Protein AF-A0A8E3YJ09-F1 (afdb_monomer_lite)

Foldseek 3Di:
DCVVPLPPVVSVVVVLVCLLVVQELVSLVVLQVCLVVVSDDPVSSLVSLLSNLVRHQADPSSLVSLVVQLVDVSQVVDPSSNVSSLVSSVSSLVNHVVVDVPRDVVSCVVVD

Structure (mmCIF, N/CA/C/O backbone):
data_AF-A0A8E3YJ09-F1
#
_entry.id   AF-A0A8E3YJ09-F1
#
loop_
_atom_site.group_PDB
_atom_site.id
_atom_site.type_symbol
_atom_site.label_atom_id
_atom_site.label_alt_id
_atom_site.label_comp_id
_atom_site.label_asym_id
_atom_site.label_entity_id
_atom_site.label_seq_id
_atom_site.pdbx_PDB_ins_code
_atom_site.Cartn_x
_atom_site.Cartn_y
_atom_site.Cartn_z
_atom_site.occupancy
_atom_site.B_iso_or_equiv
_atom_site.auth_seq_id
_atom_site.auth_comp_id
_atom_site.auth_asym_id
_atom_site.auth_atom_id
_atom_site.pdbx_PDB_model_num
ATOM 1 N N . LEU A 1 1 ? 5.215 -6.648 16.136 1.00 92.81 1 LEU A N 1
ATOM 2 C CA . LEU A 1 1 ? 4.975 -5.245 16.551 1.00 92.81 1 LEU A CA 1
ATOM 3 C C . LEU A 1 1 ? 3.530 -4.831 16.318 1.00 92.81 1 LEU A C 1
ATOM 5 O O . LEU A 1 1 ? 2.822 -4.709 17.302 1.00 92.81 1 LEU A O 1
ATOM 9 N N . TRP A 1 2 ? 3.064 -4.700 15.070 1.00 96.12 2 TRP A N 1
ATOM 10 C CA . TRP A 1 2 ? 1.689 -4.263 14.769 1.00 96.12 2 TRP A CA 1
ATOM 11 C C . TRP A 1 2 ? 0.606 -4.951 15.617 1.00 96.12 2 TRP A C 1
ATOM 13 O O . TRP A 1 2 ? -0.084 -4.279 16.371 1.00 96.12 2 TRP A O 1
ATOM 23 N N . THR A 1 3 ? 0.537 -6.285 15.610 1.00 96.31 3 THR A N 1
ATOM 24 C CA . THR A 1 3 ? -0.461 -7.060 16.374 1.00 96.31 3 THR A CA 1
ATOM 25 C C . THR A 1 3 ? -0.480 -6.756 17.876 1.00 96.31 3 THR A C 1
ATOM 27 O O . THR A 1 3 ? -1.527 -6.854 18.496 1.00 96.31 3 THR A O 1
ATOM 30 N N . GLN A 1 4 ? 0.658 -6.382 18.469 1.00 97.00 4 GLN A N 1
ATOM 31 C CA . GLN A 1 4 ? 0.757 -6.091 19.906 1.00 97.00 4 GLN A CA 1
ATOM 32 C C . GLN A 1 4 ? 0.334 -4.656 20.257 1.00 97.00 4 GLN A C 1
ATOM 34 O O . GLN A 1 4 ? 0.011 -4.377 21.409 1.00 97.00 4 GLN A O 1
ATOM 39 N N . TYR A 1 5 ? 0.390 -3.736 19.289 1.00 96.94 5 TYR A N 1
ATOM 40 C CA . TYR A 1 5 ? 0.327 -2.295 19.546 1.00 96.94 5 TYR A CA 1
ATOM 41 C C . TYR A 1 5 ? -0.706 -1.543 18.698 1.00 96.94 5 TYR A C 1
ATOM 43 O O . TYR A 1 5 ? -0.896 -0.351 18.921 1.00 96.94 5 TYR A O 1
ATOM 51 N N . LYS A 1 6 ? -1.391 -2.205 17.757 1.00 95.25 6 LYS A N 1
ATOM 52 C CA . LYS A 1 6 ? -2.341 -1.570 16.826 1.00 95.25 6 LYS A CA 1
ATOM 53 C C . LYS A 1 6 ? -3.529 -0.884 17.504 1.00 95.25 6 LYS A C 1
ATOM 55 O O . LYS A 1 6 ? -4.071 0.047 16.919 1.00 95.25 6 LYS A O 1
ATOM 60 N N . ASP A 1 7 ? -3.884 -1.311 18.716 1.00 96.81 7 ASP A N 1
ATOM 61 C CA . ASP A 1 7 ? -4.998 -0.759 19.499 1.00 96.81 7 ASP A CA 1
ATOM 62 C C . ASP A 1 7 ? -4.547 0.348 20.472 1.00 96.81 7 ASP A C 1
ATOM 64 O O . ASP A 1 7 ? -5.367 0.986 21.127 1.00 96.81 7 ASP A O 1
ATOM 68 N N . LYS A 1 8 ? -3.234 0.614 20.570 1.00 97.69 8 LYS A N 1
ATOM 69 C CA . LYS A 1 8 ? -2.681 1.719 21.365 1.00 97.69 8 LYS A CA 1
ATOM 70 C C . LYS A 1 8 ? -2.424 2.914 20.453 1.00 97.69 8 LYS A C 1
ATOM 72 O O . LYS A 1 8 ? -1.477 2.886 19.670 1.00 97.69 8 LYS A O 1
ATOM 77 N N . GLN A 1 9 ? -3.237 3.962 20.587 1.00 95.94 9 GLN A N 1
ATOM 78 C CA . GLN A 1 9 ? -3.280 5.110 19.669 1.00 95.94 9 GLN A CA 1
ATOM 79 C C . GLN A 1 9 ? -1.896 5.690 19.331 1.0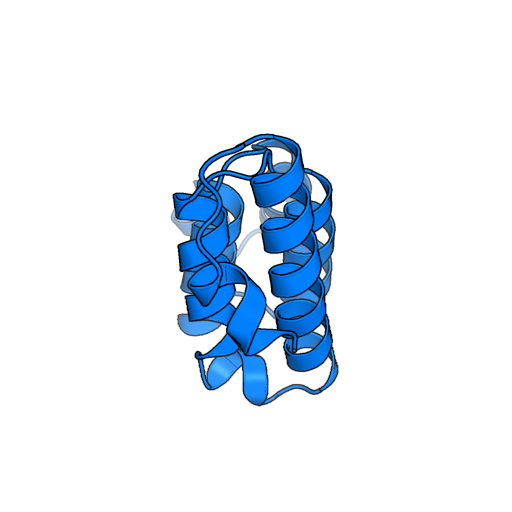0 95.94 9 GLN A C 1
ATOM 81 O O . GLN A 1 9 ? -1.539 5.757 18.155 1.00 95.94 9 GLN A O 1
ATOM 86 N N . ASP A 1 10 ? -1.085 6.024 20.337 1.00 97.00 10 ASP A N 1
ATOM 87 C CA . ASP A 1 10 ? 0.238 6.617 20.100 1.00 97.00 10 ASP A CA 1
ATOM 88 C C . ASP A 1 10 ? 1.184 5.653 19.379 1.00 97.00 10 ASP A C 1
ATOM 90 O O . ASP A 1 10 ? 1.895 6.034 18.451 1.00 97.00 10 ASP A O 1
ATOM 94 N N . HIS A 1 11 ? 1.169 4.374 19.759 1.00 97.62 11 HIS A N 1
ATOM 95 C CA . HIS A 1 11 ? 2.050 3.379 19.149 1.00 97.62 11 HIS A CA 1
ATOM 96 C C . HIS A 1 11 ? 1.640 3.116 17.703 1.00 97.62 11 HIS A C 1
ATOM 98 O O . HIS A 1 11 ? 2.494 3.041 16.825 1.00 97.62 11 HIS A O 1
ATOM 104 N N . ARG A 1 12 ? 0.334 3.012 17.446 1.00 97.50 12 ARG A N 1
ATOM 105 C CA . ARG A 1 12 ? -0.229 2.886 16.105 1.00 97.50 12 ARG A CA 1
ATOM 106 C C . ARG A 1 12 ? 0.207 4.052 15.218 1.00 97.50 12 ARG A C 1
ATOM 108 O O . ARG A 1 12 ? 0.709 3.811 14.122 1.00 97.50 12 ARG A O 1
ATOM 115 N N . HIS A 1 13 ? 0.077 5.286 15.709 1.00 96.19 13 HIS A N 1
ATOM 116 C CA . HIS A 1 13 ? 0.489 6.491 14.991 1.00 96.19 13 HIS A CA 1
ATOM 117 C C . HIS A 1 13 ? 1.981 6.461 14.633 1.00 96.19 13 HIS A C 1
ATOM 119 O O . HIS A 1 13 ? 2.347 6.616 13.468 1.00 96.19 13 HIS A O 1
ATOM 125 N N . TRP A 1 14 ? 2.844 6.179 15.612 1.00 97.06 14 TRP A N 1
ATOM 126 C CA . TRP A 1 14 ? 4.288 6.106 15.386 1.00 97.06 14 TRP A CA 1
ATOM 127 C C . TRP A 1 14 ? 4.694 4.969 14.450 1.00 97.06 14 TRP A C 1
ATOM 129 O O . TRP A 1 14 ? 5.543 5.174 13.584 1.00 97.06 14 TRP A O 1
ATOM 139 N N . ILE A 1 15 ? 4.069 3.793 14.571 1.00 97.19 15 ILE A N 1
ATOM 140 C CA . ILE A 1 15 ? 4.321 2.669 13.664 1.00 97.19 15 ILE A CA 1
ATOM 141 C C . ILE A 1 15 ? 3.989 3.073 12.227 1.00 97.19 15 ILE A C 1
ATOM 143 O O . ILE A 1 15 ? 4.826 2.880 11.350 1.00 97.19 15 ILE A O 1
ATOM 147 N N . LEU A 1 16 ? 2.809 3.653 11.980 1.00 97.31 16 LEU A N 1
ATOM 148 C CA . LEU A 1 16 ? 2.386 4.040 10.631 1.00 97.31 16 LEU A CA 1
ATOM 149 C C . LEU A 1 16 ? 3.278 5.130 10.026 1.00 97.31 16 LEU A C 1
ATOM 151 O O . LEU A 1 16 ? 3.653 5.022 8.860 1.00 97.31 16 LEU A O 1
ATOM 155 N N . ASN A 1 17 ? 3.692 6.121 10.820 1.00 96.00 17 ASN A N 1
ATOM 156 C CA . ASN A 1 17 ? 4.629 7.156 10.371 1.00 96.00 17 ASN A CA 1
ATOM 157 C C . ASN A 1 17 ? 6.027 6.605 10.055 1.00 96.00 17 ASN A C 1
ATOM 159 O O . ASN A 1 17 ? 6.737 7.176 9.230 1.00 96.00 17 ASN A O 1
ATOM 163 N N . ALA A 1 18 ? 6.429 5.498 10.682 1.00 97.00 18 ALA A N 1
ATOM 164 C CA . ALA A 1 18 ? 7.711 4.854 10.417 1.00 97.00 18 ALA A CA 1
ATOM 165 C C . ALA A 1 18 ? 7.702 3.979 9.150 1.00 97.00 18 ALA A C 1
ATOM 167 O O . ALA A 1 18 ? 8.769 3.716 8.594 1.00 97.00 18 ALA A O 1
ATOM 168 N N . ILE A 1 19 ? 6.532 3.538 8.661 1.00 97.62 19 ILE A N 1
ATOM 169 C CA . ILE A 1 19 ? 6.435 2.628 7.504 1.00 97.62 19 ILE A CA 1
ATOM 170 C C . ILE A 1 19 ? 7.148 3.166 6.249 1.00 97.62 19 ILE A C 1
ATOM 172 O O . ILE A 1 19 ? 7.943 2.419 5.673 1.00 97.62 19 ILE A O 1
ATOM 176 N N . PRO A 1 20 ? 6.967 4.430 5.817 1.00 96.44 20 PRO A N 1
ATOM 177 C CA . PRO A 1 20 ? 7.653 4.944 4.628 1.00 96.44 20 PRO A CA 1
ATOM 178 C C . PRO A 1 20 ? 9.183 4.931 4.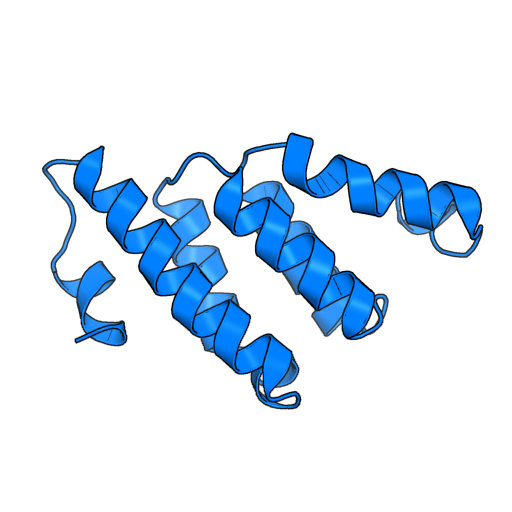747 1.00 96.44 20 PRO A C 1
ATOM 180 O O . PRO A 1 20 ? 9.884 4.710 3.757 1.00 96.44 20 PRO A O 1
ATOM 183 N N . ALA A 1 21 ? 9.710 5.096 5.966 1.00 96.81 21 ALA A N 1
ATOM 184 C CA . ALA A 1 21 ? 11.145 5.093 6.239 1.00 96.81 21 ALA A CA 1
ATOM 185 C C . ALA A 1 21 ? 11.795 3.708 6.065 1.00 96.81 21 ALA A C 1
ATOM 187 O O . ALA A 1 21 ? 13.018 3.621 5.964 1.00 96.81 21 ALA A O 1
ATOM 188 N N . ILE A 1 22 ? 11.000 2.637 5.944 1.00 96.38 22 ILE A N 1
ATOM 189 C CA . ILE A 1 22 ? 11.492 1.298 5.587 1.00 96.38 22 ILE A CA 1
ATOM 190 C C . ILE A 1 22 ? 12.087 1.299 4.168 1.00 96.38 22 ILE A C 1
ATOM 192 O O . ILE A 1 22 ? 13.019 0.545 3.902 1.00 96.38 22 ILE A O 1
ATOM 196 N N . ARG A 1 23 ? 11.571 2.142 3.256 1.00 96.06 23 ARG A N 1
ATOM 197 C CA . ARG A 1 23 ? 12.085 2.366 1.885 1.00 96.06 23 ARG A CA 1
ATOM 198 C C . ARG A 1 23 ? 12.224 1.120 0.995 1.00 96.06 23 ARG A C 1
ATOM 200 O O . ARG A 1 23 ? 12.894 1.168 -0.036 1.00 96.06 23 ARG A O 1
ATOM 207 N N . THR A 1 24 ? 11.551 0.025 1.336 1.00 97.31 24 THR A N 1
ATOM 208 C CA . THR A 1 24 ? 11.507 -1.207 0.536 1.00 97.31 24 THR A CA 1
ATOM 209 C C . THR A 1 24 ? 10.069 -1.599 0.205 1.00 97.31 24 THR A C 1
ATOM 211 O O . THR A 1 24 ? 9.120 -1.134 0.836 1.00 97.31 24 THR A O 1
ATOM 214 N N . HIS A 1 25 ? 9.899 -2.510 -0.755 1.00 97.69 25 HIS A N 1
ATOM 215 C CA . HIS A 1 25 ? 8.597 -3.056 -1.156 1.00 97.69 25 HIS A CA 1
ATOM 216 C C . HIS A 1 25 ? 7.774 -3.642 0.014 1.00 97.69 25 HIS A C 1
ATOM 218 O O . HIS A 1 25 ? 6.545 -3.671 -0.048 1.00 97.69 25 HIS A O 1
ATOM 224 N N . VAL A 1 26 ? 8.425 -4.049 1.113 1.00 98.00 26 VAL A N 1
ATOM 225 C CA . VAL A 1 26 ? 7.761 -4.559 2.326 1.00 98.00 26 VAL A CA 1
ATOM 226 C C . VAL A 1 26 ? 6.836 -3.511 2.956 1.00 98.00 26 VAL A C 1
ATOM 228 O O . VAL A 1 26 ? 5.800 -3.881 3.502 1.00 98.00 26 VAL A O 1
ATOM 231 N N . ALA A 1 27 ? 7.142 -2.214 2.828 1.00 98.25 27 ALA A N 1
ATOM 232 C CA . ALA A 1 27 ? 6.260 -1.136 3.283 1.00 98.25 27 ALA A CA 1
ATOM 233 C C . ALA A 1 27 ? 4.909 -1.156 2.547 1.00 98.25 27 ALA A C 1
ATOM 235 O O . ALA A 1 27 ? 3.850 -1.126 3.174 1.00 98.25 27 ALA A O 1
ATOM 236 N N . LEU A 1 28 ? 4.946 -1.287 1.216 1.00 98.31 28 LEU A N 1
ATOM 237 C CA . LEU A 1 28 ? 3.746 -1.376 0.377 1.00 98.31 28 LEU A CA 1
ATOM 238 C C . LEU A 1 28 ? 2.957 -2.652 0.686 1.00 98.31 28 LEU A C 1
ATOM 240 O O . LEU A 1 28 ? 1.736 -2.603 0.834 1.00 98.31 28 LEU A O 1
ATOM 244 N N . LYS A 1 29 ? 3.659 -3.782 0.846 1.00 98.50 29 LYS A N 1
ATOM 245 C CA . LYS A 1 29 ? 3.050 -5.065 1.218 1.00 98.50 29 LYS A CA 1
ATOM 246 C C . LYS A 1 29 ? 2.322 -4.971 2.556 1.00 98.50 29 LYS A C 1
ATOM 248 O O . LYS A 1 29 ? 1.168 -5.384 2.641 1.00 98.50 29 LYS A O 1
ATOM 253 N N . PHE A 1 30 ? 2.965 -4.384 3.567 1.00 98.50 30 PHE A N 1
ATOM 254 C CA . PHE A 1 30 ? 2.363 -4.162 4.877 1.00 98.50 30 PHE A CA 1
ATOM 255 C C . PHE A 1 30 ? 1.061 -3.364 4.749 1.00 98.50 30 PHE A C 1
ATOM 257 O O . PHE A 1 30 ? 0.015 -3.842 5.177 1.00 98.50 30 PHE A O 1
ATOM 264 N N . ILE A 1 31 ? 1.093 -2.198 4.094 1.00 98.44 31 ILE A N 1
ATOM 265 C CA . ILE A 1 31 ? -0.090 -1.336 3.934 1.00 98.44 31 ILE A CA 1
ATOM 266 C C . ILE A 1 31 ? -1.220 -2.073 3.208 1.00 98.44 31 ILE A C 1
ATOM 268 O O . ILE A 1 31 ? -2.360 -2.048 3.673 1.00 98.44 31 ILE A O 1
ATOM 272 N N . LYS A 1 32 ? -0.906 -2.771 2.108 1.00 98.56 32 LYS A N 1
ATOM 273 C CA . LYS A 1 32 ? -1.875 -3.567 1.343 1.00 98.56 32 LYS A CA 1
ATOM 274 C C . LYS A 1 32 ? -2.567 -4.602 2.225 1.00 98.56 32 LYS A C 1
ATOM 276 O O . LYS A 1 32 ? -3.792 -4.640 2.283 1.00 98.56 32 LYS A O 1
ATOM 281 N N . GLU A 1 33 ? -1.790 -5.431 2.915 1.00 98.50 33 GLU A N 1
ATOM 282 C CA . GLU A 1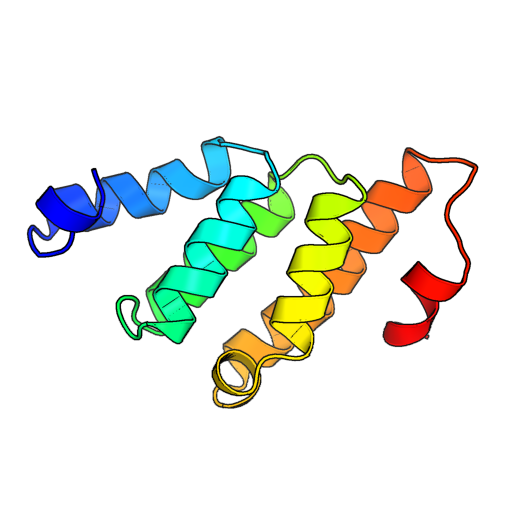 33 ? -2.326 -6.502 3.758 1.00 98.50 33 GLU A CA 1
ATOM 283 C C . GLU A 1 33 ? -3.160 -5.957 4.917 1.00 98.50 33 GLU A C 1
ATOM 285 O O . GLU A 1 33 ? -4.214 -6.508 5.221 1.00 98.50 33 GLU A O 1
ATOM 290 N N . ARG A 1 34 ? -2.713 -4.867 5.553 1.00 98.25 34 ARG A N 1
ATOM 291 C CA . ARG A 1 34 ? -3.440 -4.265 6.675 1.00 98.25 34 ARG A CA 1
ATOM 292 C C . ARG A 1 34 ? -4.742 -3.589 6.236 1.00 98.25 34 ARG A C 1
ATOM 294 O O . ARG A 1 34 ? -5.727 -3.684 6.960 1.00 98.25 34 ARG A O 1
ATOM 301 N N . HIS A 1 35 ? -4.772 -2.951 5.060 1.00 97.94 35 HIS A N 1
ATOM 302 C CA . HIS A 1 35 ? -6.008 -2.392 4.490 1.00 97.94 35 HIS A CA 1
ATOM 303 C C . HIS A 1 35 ? -7.011 -3.488 4.122 1.00 97.94 35 HIS A C 1
ATOM 305 O O . HIS A 1 35 ? -8.185 -3.389 4.459 1.00 97.94 35 HIS A O 1
ATOM 311 N N . ILE A 1 36 ? -6.549 -4.567 3.475 1.00 97.88 36 ILE A N 1
ATOM 312 C CA . ILE A 1 36 ? -7.409 -5.708 3.113 1.00 97.88 36 ILE A CA 1
ATOM 313 C C . ILE A 1 36 ? -7.995 -6.377 4.360 1.00 97.88 36 ILE A C 1
ATOM 315 O O . ILE A 1 36 ? -9.159 -6.763 4.349 1.00 97.88 36 ILE A O 1
ATOM 319 N N . ALA A 1 37 ? -7.207 -6.476 5.432 1.00 97.62 37 ALA A N 1
ATOM 320 C CA . ALA A 1 37 ? -7.653 -6.989 6.724 1.00 97.62 37 ALA A CA 1
ATOM 321 C C . ALA A 1 37 ? -8.520 -5.995 7.525 1.00 97.62 37 ALA A C 1
ATOM 323 O O . ALA A 1 37 ? -8.850 -6.282 8.671 1.00 97.62 37 ALA A O 1
ATOM 324 N N . GLU A 1 38 ? -8.856 -4.832 6.952 1.00 96.69 38 GLU A N 1
ATOM 325 C CA . GLU A 1 38 ? -9.655 -3.773 7.589 1.00 96.69 38 GLU A CA 1
ATOM 326 C C . GLU A 1 38 ? -9.049 -3.271 8.911 1.00 96.69 38 GLU A C 1
ATOM 328 O O . GLU A 1 38 ? -9.731 -2.740 9.783 1.00 96.69 38 GLU A O 1
ATOM 333 N N . GLU A 1 39 ? -7.728 -3.406 9.062 1.00 97.38 39 GLU A N 1
ATOM 334 C CA . GLU A 1 39 ? -7.005 -2.963 10.254 1.00 97.38 39 GLU A CA 1
ATOM 335 C C . GLU A 1 39 ? -6.596 -1.487 10.172 1.00 97.38 39 GLU A C 1
ATOM 337 O O . GLU A 1 39 ? -6.110 -0.947 11.169 1.00 97.38 39 GLU A O 1
ATOM 342 N N . LEU A 1 40 ? -6.757 -0.841 9.008 1.00 97.88 40 LEU A N 1
ATOM 343 C CA . LEU A 1 40 ? -6.436 0.565 8.739 1.00 97.88 40 LEU A CA 1
ATOM 344 C C . LEU A 1 40 ? -7.666 1.330 8.254 1.00 97.88 40 LEU A C 1
ATOM 346 O O . LEU A 1 40 ? -8.434 0.842 7.429 1.00 97.88 40 LEU A O 1
ATOM 350 N N . SER A 1 41 ? -7.811 2.566 8.721 1.00 97.38 41 SER A N 1
ATOM 351 C CA . SER A 1 41 ? -8.792 3.505 8.185 1.00 97.38 41 SER A CA 1
ATOM 352 C C . SER A 1 41 ? -8.328 4.087 6.846 1.00 97.38 41 SER A C 1
ATOM 354 O O . SER A 1 41 ? -7.135 4.161 6.552 1.00 97.38 41 SER A O 1
ATOM 356 N N . VAL A 1 42 ? -9.271 4.571 6.034 1.00 97.94 42 VAL A N 1
ATOM 357 C CA . VAL A 1 42 ? -8.968 5.174 4.724 1.00 97.94 42 VAL A CA 1
ATOM 358 C C . VAL A 1 42 ? -7.925 6.305 4.800 1.00 97.94 42 VAL A C 1
ATOM 360 O O . VAL A 1 42 ? -7.013 6.291 3.972 1.00 97.94 42 VAL A O 1
ATOM 363 N N . PRO A 1 43 ? -7.981 7.254 5.762 1.00 97.94 43 PRO A N 1
ATOM 364 C CA . PRO A 1 43 ? -6.953 8.290 5.883 1.00 97.94 43 PRO A CA 1
ATOM 365 C C . PRO A 1 43 ? -5.563 7.730 6.204 1.00 97.94 43 PRO A C 1
ATOM 367 O O . PRO A 1 43 ? -4.578 8.177 5.620 1.00 97.94 43 PRO A O 1
ATOM 370 N N . GLU A 1 44 ? -5.480 6.723 7.078 1.00 98.25 44 GLU A N 1
ATOM 371 C CA . GLU A 1 44 ? -4.209 6.075 7.426 1.00 98.25 44 GLU A CA 1
ATOM 372 C C . GLU A 1 44 ? -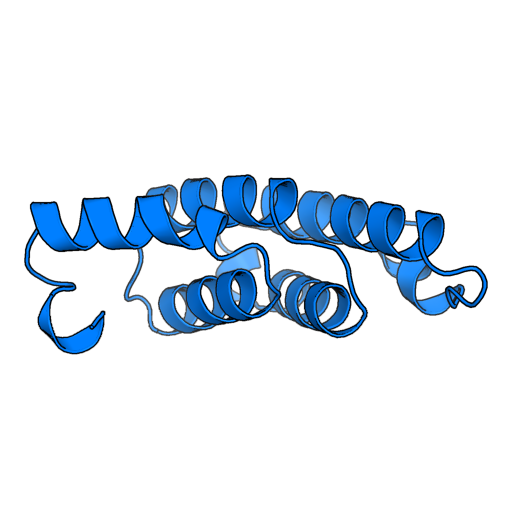3.593 5.375 6.217 1.00 98.25 44 GLU A C 1
ATOM 374 O O . GLU A 1 44 ? -2.393 5.502 5.975 1.00 98.25 44 GLU A O 1
ATOM 379 N N . VAL A 1 45 ? -4.412 4.683 5.420 1.00 98.44 45 VAL A N 1
ATOM 380 C CA . VAL A 1 45 ? -3.949 4.049 4.181 1.00 98.44 45 VAL A CA 1
ATOM 381 C C . VAL A 1 45 ? -3.508 5.090 3.168 1.00 98.44 45 VAL A C 1
ATOM 383 O O . VAL A 1 45 ? -2.429 4.945 2.603 1.00 98.44 45 VAL A O 1
ATOM 386 N N . ALA A 1 46 ? -4.297 6.145 2.953 1.00 98.31 46 ALA A N 1
ATOM 387 C CA . ALA A 1 46 ? -3.956 7.203 2.008 1.00 98.31 46 ALA A CA 1
ATOM 388 C C . ALA A 1 46 ? -2.601 7.839 2.352 1.00 98.31 46 ALA A C 1
ATOM 390 O O . ALA A 1 46 ? -1.722 7.925 1.494 1.00 98.31 46 ALA A O 1
ATOM 391 N N . GLN A 1 47 ? -2.411 8.220 3.618 1.00 97.81 47 GLN A N 1
ATOM 392 C CA . GLN A 1 47 ? -1.174 8.830 4.095 1.00 97.81 47 GLN A CA 1
ATOM 393 C C . GLN A 1 47 ? 0.011 7.858 3.992 1.00 97.81 47 GLN A C 1
ATOM 395 O O . GLN A 1 47 ? 1.035 8.196 3.393 1.00 97.81 47 GLN A O 1
ATOM 400 N N . ALA A 1 48 ? -0.117 6.646 4.539 1.00 98.00 48 ALA A N 1
ATOM 401 C CA . ALA A 1 48 ? 0.972 5.673 4.551 1.00 98.00 48 ALA A CA 1
ATOM 402 C C . ALA A 1 48 ? 1.370 5.240 3.133 1.00 98.00 48 ALA A C 1
ATOM 404 O O . ALA A 1 48 ? 2.562 5.124 2.838 1.00 98.00 48 ALA A O 1
ATOM 405 N N . LEU A 1 49 ? 0.391 5.027 2.246 1.00 98.00 49 LEU A N 1
ATOM 406 C CA . LEU A 1 49 ? 0.627 4.593 0.872 1.00 98.00 49 LEU A CA 1
ATOM 407 C C . LEU A 1 49 ? 1.310 5.690 0.057 1.00 98.00 49 LEU A C 1
ATOM 409 O O . LEU A 1 49 ? 2.335 5.416 -0.564 1.00 98.00 49 LEU A O 1
ATOM 413 N N . LEU A 1 50 ? 0.805 6.928 0.114 1.00 97.75 50 LEU A N 1
ATOM 414 C CA . LEU A 1 50 ? 1.389 8.066 -0.600 1.00 97.75 50 LEU A CA 1
ATOM 415 C C . LEU A 1 50 ? 2.856 8.287 -0.205 1.00 97.75 50 LEU A C 1
ATOM 417 O O . LEU A 1 50 ? 3.729 8.375 -1.070 1.00 97.75 50 LEU A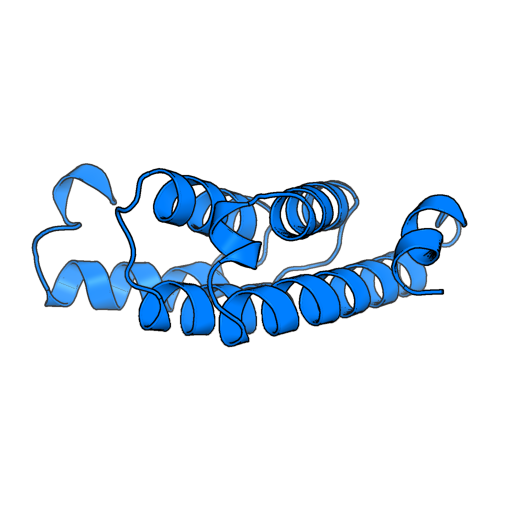 O 1
ATOM 421 N N . MET A 1 51 ? 3.144 8.320 1.100 1.00 97.69 51 MET A N 1
ATOM 422 C CA . MET A 1 51 ? 4.512 8.503 1.592 1.00 97.69 51 MET A CA 1
ATOM 423 C C . MET A 1 51 ? 5.412 7.319 1.212 1.00 97.69 51 MET A C 1
ATOM 425 O O . MET A 1 51 ? 6.558 7.515 0.807 1.00 97.69 51 MET A O 1
ATOM 429 N N . SER A 1 52 ? 4.898 6.087 1.282 1.00 98.12 52 SER A N 1
ATOM 430 C CA . SER A 1 52 ? 5.674 4.896 0.917 1.00 98.12 52 SER A CA 1
ATOM 431 C C . SER A 1 52 ? 6.002 4.861 -0.577 1.00 98.12 52 SER A C 1
ATOM 433 O O . SER A 1 52 ? 7.149 4.617 -0.927 1.00 98.12 52 SER A O 1
ATOM 435 N N . ILE A 1 53 ? 5.057 5.177 -1.467 1.00 96.88 53 ILE A N 1
ATOM 436 C CA . ILE A 1 53 ? 5.309 5.309 -2.917 1.00 96.88 53 ILE A CA 1
ATOM 437 C C . ILE A 1 53 ? 6.429 6.324 -3.191 1.00 96.88 53 ILE A C 1
ATOM 439 O O . ILE A 1 53 ? 7.294 6.111 -4.049 1.00 96.88 53 ILE A O 1
ATOM 443 N N . HIS A 1 54 ? 6.429 7.441 -2.459 1.00 95.25 54 HIS A N 1
ATOM 444 C CA . HIS A 1 54 ? 7.450 8.466 -2.615 1.00 95.25 54 HIS A CA 1
ATOM 445 C C . HIS A 1 54 ? 8.839 7.975 -2.171 1.00 95.25 54 HIS A C 1
ATOM 447 O O . HIS A 1 54 ? 9.814 8.203 -2.887 1.00 95.25 54 HIS A O 1
ATOM 453 N N . MET A 1 55 ? 8.930 7.267 -1.041 1.00 96.50 55 MET A N 1
ATOM 454 C CA . MET A 1 55 ? 10.206 6.921 -0.397 1.00 96.50 55 MET A CA 1
ATOM 455 C C . MET A 1 55 ? 10.803 5.562 -0.789 1.00 96.50 55 MET A C 1
ATOM 457 O O . MET A 1 55 ? 12.017 5.367 -0.652 1.00 96.50 55 MET A O 1
ATOM 461 N N . VAL A 1 56 ? 9.975 4.610 -1.226 1.00 95.94 56 VAL A N 1
ATOM 462 C CA . VAL A 1 56 ? 10.419 3.265 -1.607 1.00 95.94 56 VAL A CA 1
ATOM 463 C C . VAL A 1 56 ? 11.377 3.346 -2.790 1.00 95.94 56 VAL A C 1
ATOM 465 O O . VAL A 1 56 ? 11.086 4.000 -3.794 1.00 95.94 56 VAL A O 1
ATOM 468 N N . LYS A 1 57 ? 12.518 2.654 -2.672 1.00 94.25 57 LYS A N 1
ATOM 469 C CA . LYS A 1 57 ? 13.392 2.410 -3.819 1.00 94.25 57 LYS A CA 1
ATOM 470 C C . LYS A 1 57 ? 12.674 1.461 -4.775 1.00 94.25 57 LYS A C 1
ATOM 472 O O . LYS A 1 57 ? 12.298 0.356 -4.376 1.00 94.25 57 LYS A O 1
ATOM 477 N N . ALA A 1 58 ? 12.458 1.911 -6.006 1.00 91.75 58 ALA A N 1
ATOM 478 C CA . ALA A 1 58 ? 11.714 1.144 -6.987 1.00 91.75 58 ALA A CA 1
ATOM 479 C C . ALA A 1 58 ? 12.499 -0.112 -7.384 1.00 91.75 58 ALA A C 1
ATOM 481 O O . ALA A 1 58 ? 13.695 -0.072 -7.652 1.00 91.75 58 ALA A O 1
ATOM 482 N N . ASN A 1 59 ? 11.815 -1.248 -7.367 1.00 92.81 59 ASN A N 1
ATOM 483 C CA . ASN A 1 59 ? 12.312 -2.517 -7.870 1.00 92.81 59 ASN A CA 1
ATOM 484 C C . ASN A 1 59 ? 11.124 -3.338 -8.375 1.00 92.81 59 ASN A C 1
ATOM 486 O O . ASN A 1 59 ? 9.967 -2.975 -8.133 1.00 92.81 59 ASN A O 1
ATOM 490 N N . ILE A 1 60 ? 11.401 -4.455 -9.045 1.00 92.69 60 ILE A N 1
ATOM 491 C CA . ILE A 1 60 ? 10.345 -5.266 -9.653 1.00 92.69 60 ILE A CA 1
ATOM 492 C C . ILE A 1 60 ? 9.285 -5.727 -8.637 1.00 92.69 60 ILE A C 1
ATOM 494 O O . ILE A 1 60 ? 8.098 -5.742 -8.949 1.00 92.69 60 ILE A O 1
ATOM 498 N N . GLU A 1 61 ? 9.673 -6.025 -7.396 1.00 95.88 61 GLU A N 1
ATOM 499 C CA . GLU A 1 61 ? 8.729 -6.438 -6.351 1.00 95.88 61 GLU A CA 1
ATOM 500 C C . GLU A 1 61 ? 7.832 -5.283 -5.884 1.00 95.88 61 GLU A C 1
ATOM 502 O O . GLU A 1 61 ? 6.634 -5.473 -5.678 1.00 95.88 61 GLU A O 1
ATOM 507 N N . ALA A 1 62 ? 8.363 -4.061 -5.783 1.00 96.44 62 ALA A N 1
ATOM 508 C CA . ALA A 1 62 ? 7.563 -2.874 -5.489 1.00 96.44 62 ALA A CA 1
ATOM 509 C C . ALA A 1 62 ? 6.534 -2.593 -6.596 1.00 96.44 62 ALA A C 1
ATOM 511 O O . ALA A 1 62 ? 5.395 -2.243 -6.288 1.00 96.44 62 ALA A O 1
ATOM 512 N N . VAL A 1 63 ? 6.921 -2.782 -7.863 1.00 95.12 63 VAL A N 1
ATOM 513 C CA . VAL A 1 63 ? 6.040 -2.622 -9.033 1.00 95.12 63 VAL A CA 1
ATOM 514 C C . VAL A 1 63 ? 4.948 -3.698 -9.066 1.00 95.12 63 VAL A C 1
ATOM 516 O O . VAL A 1 63 ? 3.783 -3.388 -9.307 1.00 95.12 63 VAL A O 1
ATOM 519 N N . LYS A 1 64 ? 5.282 -4.961 -8.777 1.00 95.19 64 LYS A N 1
ATOM 520 C CA . LYS A 1 64 ? 4.288 -6.045 -8.686 1.00 95.19 64 LYS A CA 1
ATOM 521 C C . LYS A 1 64 ? 3.271 -5.780 -7.579 1.00 95.19 64 LYS A C 1
ATOM 523 O O . LYS A 1 64 ? 2.069 -5.841 -7.820 1.00 95.19 64 LYS A O 1
ATOM 528 N N . ILE A 1 65 ? 3.736 -5.418 -6.382 1.00 98.00 65 ILE A N 1
ATOM 529 C CA . ILE A 1 65 ? 2.845 -5.122 -5.253 1.00 98.00 65 ILE A CA 1
ATOM 530 C C . ILE A 1 65 ? 1.964 -3.905 -5.552 1.00 98.00 65 ILE A C 1
ATOM 532 O O . ILE A 1 65 ? 0.787 -3.909 -5.196 1.00 98.00 65 ILE A O 1
ATOM 536 N N . SER A 1 66 ? 2.487 -2.863 -6.205 1.00 96.94 66 SER A N 1
ATOM 537 C CA . SER A 1 66 ? 1.661 -1.710 -6.571 1.00 96.94 66 SER A CA 1
ATOM 538 C C . SER A 1 66 ? 0.605 -2.064 -7.622 1.00 96.94 66 SER A C 1
ATOM 540 O O . SER A 1 66 ? -0.522 -1.585 -7.513 1.00 96.94 66 SER A O 1
ATOM 542 N N . LEU A 1 67 ? 0.902 -2.969 -8.561 1.00 95.38 67 LEU A N 1
ATOM 543 C CA . LEU A 1 67 ? -0.098 -3.504 -9.489 1.00 95.38 67 LEU A CA 1
ATOM 544 C C . LEU A 1 67 ? -1.193 -4.301 -8.761 1.00 95.38 67 LEU A C 1
ATOM 546 O O . LEU A 1 67 ? -2.376 -4.124 -9.042 1.00 95.38 67 LEU A O 1
ATOM 550 N N . GLU A 1 68 ? -0.824 -5.122 -7.776 1.00 97.25 68 GLU A N 1
ATOM 551 C CA . GLU A 1 68 ? -1.791 -5.829 -6.924 1.00 97.25 68 GLU A CA 1
ATOM 552 C C . GLU A 1 68 ? -2.683 -4.856 -6.135 1.00 97.25 68 GLU A C 1
ATOM 554 O O . GLU A 1 68 ? -3.876 -5.105 -5.975 1.00 97.25 68 GLU A O 1
ATOM 559 N N . ILE A 1 69 ? -2.133 -3.730 -5.661 1.00 97.75 69 ILE A N 1
ATOM 560 C CA . ILE A 1 69 ? -2.905 -2.663 -5.004 1.00 97.75 69 ILE A CA 1
ATOM 561 C C . ILE A 1 69 ? -3.900 -2.027 -5.988 1.00 97.75 69 ILE A C 1
ATOM 563 O O . ILE A 1 69 ? -5.050 -1.787 -5.620 1.00 97.75 69 ILE A O 1
ATOM 567 N N . VAL A 1 70 ? -3.496 -1.784 -7.240 1.00 96.44 70 VAL A N 1
ATOM 568 C CA . VAL A 1 70 ? -4.394 -1.277 -8.294 1.00 96.44 70 VAL A CA 1
ATOM 569 C C . VAL A 1 70 ? -5.522 -2.269 -8.594 1.00 96.44 70 VAL A C 1
ATOM 571 O O . VAL A 1 70 ? -6.658 -1.844 -8.788 1.00 96.44 70 VAL A O 1
ATOM 574 N N . ALA A 1 71 ? -5.240 -3.572 -8.597 1.00 95.44 71 ALA A N 1
ATOM 575 C CA . ALA A 1 71 ? -6.229 -4.610 -8.886 1.00 95.44 71 ALA A CA 1
ATOM 576 C C . ALA A 1 71 ? -7.161 -4.940 -7.702 1.00 95.44 71 ALA A C 1
ATOM 578 O O . ALA A 1 71 ? -8.207 -5.550 -7.900 1.00 95.44 71 ALA A O 1
ATOM 579 N N . ALA A 1 72 ? -6.804 -4.568 -6.471 1.00 96.38 72 ALA A N 1
ATOM 580 C CA . ALA A 1 72 ? -7.556 -4.951 -5.281 1.00 96.38 72 ALA A CA 1
ATOM 581 C C . ALA A 1 72 ? -8.838 -4.116 -5.084 1.00 96.38 72 ALA A C 1
ATOM 583 O O . ALA A 1 72 ? -8.776 -2.907 -4.846 1.00 96.38 72 ALA A O 1
ATOM 584 N N . ASP A 1 73 ? -10.000 -4.780 -5.046 1.00 96.25 73 ASP A N 1
ATOM 585 C CA . ASP A 1 73 ? -11.326 -4.154 -4.873 1.00 96.25 73 ASP A CA 1
ATOM 586 C C . ASP A 1 73 ? -11.412 -3.214 -3.660 1.00 96.25 73 ASP A C 1
ATOM 588 O O . ASP A 1 73 ? -11.998 -2.131 -3.732 1.00 96.25 73 ASP A O 1
ATOM 592 N N . LYS A 1 74 ? -10.753 -3.577 -2.551 1.00 95.56 74 LYS A N 1
ATOM 593 C CA . LYS A 1 74 ? -10.694 -2.762 -1.323 1.00 95.56 74 LYS A CA 1
ATOM 594 C C . LYS A 1 74 ? -10.060 -1.383 -1.544 1.00 95.56 74 LYS A C 1
ATOM 596 O O . LYS A 1 74 ? -10.408 -0.432 -0.845 1.00 95.56 74 LYS A O 1
ATOM 601 N N . PHE A 1 75 ? -9.143 -1.245 -2.501 1.00 96.50 75 PHE A N 1
ATOM 602 C CA . PHE A 1 75 ? -8.571 0.050 -2.888 1.00 96.50 75 PHE A CA 1
ATOM 603 C C . PHE A 1 75 ? -9.454 0.788 -3.899 1.00 96.50 75 PHE A C 1
ATOM 605 O O . PHE A 1 75 ? -9.462 2.017 -3.923 1.00 96.50 75 PHE A O 1
ATOM 612 N N . GLN A 1 76 ? -10.247 0.060 -4.689 1.00 94.94 76 GLN A N 1
ATOM 613 C CA . GLN A 1 76 ? -11.141 0.643 -5.690 1.00 94.94 76 GLN A CA 1
ATOM 614 C C . GLN A 1 76 ? -12.415 1.251 -5.086 1.00 94.94 76 GLN A C 1
ATOM 616 O O . GLN A 1 76 ? -12.996 2.157 -5.691 1.00 94.94 76 GLN A O 1
ATOM 621 N N . GLN A 1 77 ? -12.812 0.805 -3.889 1.00 96.00 77 GLN A N 1
ATOM 622 C CA . GLN A 1 77 ? -13.996 1.279 -3.165 1.00 96.00 77 GLN A CA 1
ATOM 623 C C . GLN A 1 77 ? -13.970 2.790 -2.882 1.00 96.00 77 GLN A C 1
ATOM 625 O O . GLN A 1 77 ? -14.992 3.466 -2.997 1.00 96.00 77 GLN A O 1
ATOM 630 N N . TYR A 1 78 ? -12.805 3.339 -2.529 1.00 96.56 78 TYR A N 1
ATOM 631 C CA . TYR A 1 78 ? -12.659 4.745 -2.159 1.00 96.56 78 TYR A CA 1
ATOM 632 C C . TYR A 1 78 ? -11.935 5.509 -3.262 1.00 96.56 78 TYR A C 1
ATOM 634 O O . TYR A 1 78 ? -10.803 5.174 -3.608 1.00 96.56 78 TYR A O 1
ATOM 642 N N . ARG A 1 79 ? -12.549 6.586 -3.777 1.00 96.94 79 ARG A N 1
ATOM 643 C CA . ARG A 1 79 ? -11.972 7.398 -4.867 1.00 96.94 79 ARG A CA 1
ATOM 644 C C . ARG A 1 79 ? -10.531 7.816 -4.573 1.00 96.94 79 ARG A C 1
ATOM 646 O O . ARG A 1 79 ? -9.677 7.647 -5.429 1.00 96.94 79 ARG A O 1
ATOM 653 N N . ILE A 1 80 ? -10.259 8.306 -3.364 1.00 97.38 80 ILE A N 1
ATOM 654 C CA . ILE A 1 80 ? -8.916 8.754 -2.978 1.00 97.38 80 ILE A CA 1
ATOM 655 C C . ILE A 1 80 ? -7.878 7.624 -3.041 1.00 97.38 80 ILE A C 1
ATOM 657 O O . ILE A 1 80 ? -6.793 7.826 -3.574 1.00 97.38 80 ILE A O 1
ATOM 661 N N . LEU A 1 81 ? -8.217 6.422 -2.565 1.00 98.00 81 LEU A N 1
ATOM 662 C CA . LEU A 1 81 ? -7.297 5.283 -2.582 1.00 98.00 81 LEU A CA 1
ATOM 663 C C . LEU A 1 81 ? -7.071 4.766 -4.000 1.00 98.00 81 LEU A C 1
ATOM 665 O O . LEU A 1 81 ? -5.940 4.442 -4.349 1.00 98.00 81 LEU A O 1
ATOM 669 N N . ARG A 1 82 ? -8.117 4.756 -4.831 1.00 97.25 82 ARG A N 1
ATOM 670 C CA . ARG A 1 82 ? -8.020 4.393 -6.245 1.00 97.25 82 ARG A CA 1
ATOM 671 C C . ARG A 1 82 ? -7.079 5.315 -7.017 1.00 97.25 82 ARG A C 1
ATOM 673 O O . ARG A 1 82 ? -6.245 4.821 -7.772 1.00 97.25 82 ARG A O 1
ATOM 680 N N . GLU A 1 83 ? -7.194 6.629 -6.825 1.00 97.12 83 GLU A N 1
ATOM 681 C CA . GLU A 1 83 ? -6.292 7.588 -7.475 1.00 97.12 83 GLU A CA 1
ATOM 682 C C . GLU A 1 83 ? -4.850 7.414 -6.981 1.00 97.12 83 GLU A C 1
ATOM 684 O O . GLU A 1 83 ? -3.934 7.307 -7.795 1.00 97.12 83 GLU A O 1
ATOM 689 N N . ILE A 1 84 ? -4.639 7.289 -5.661 1.00 97.81 84 ILE A N 1
ATOM 690 C CA . ILE A 1 84 ? -3.302 7.054 -5.088 1.00 97.81 84 ILE A CA 1
ATOM 691 C C . ILE A 1 84 ? -2.696 5.750 -5.619 1.00 97.81 84 ILE A C 1
ATOM 693 O O . ILE A 1 84 ? -1.515 5.726 -5.951 1.00 97.81 84 ILE A O 1
ATOM 697 N N . ALA A 1 85 ? -3.480 4.676 -5.732 1.00 96.94 85 ALA A N 1
ATOM 698 C CA . ALA A 1 85 ? -3.012 3.397 -6.256 1.00 96.94 85 ALA A CA 1
ATOM 699 C C . ALA A 1 85 ? -2.532 3.519 -7.710 1.00 96.94 85 ALA A C 1
ATOM 701 O O . ALA A 1 85 ? -1.427 3.084 -8.029 1.00 96.94 85 ALA A O 1
ATOM 702 N N . ARG A 1 86 ? -3.330 4.148 -8.583 1.00 95.31 86 ARG A N 1
ATOM 703 C CA . ARG A 1 86 ? -3.007 4.303 -10.013 1.00 95.31 86 ARG A CA 1
ATOM 704 C C . ARG A 1 86 ? -1.810 5.223 -10.238 1.00 95.31 86 ARG A C 1
ATOM 706 O O . ARG A 1 86 ? -0.868 4.843 -10.929 1.00 95.31 86 ARG A O 1
ATOM 713 N N . LEU A 1 87 ? -1.810 6.399 -9.608 1.00 95.44 87 LEU A N 1
ATOM 714 C CA . LEU A 1 87 ? -0.682 7.334 -9.674 1.00 95.44 87 LEU A CA 1
ATOM 715 C C . LEU A 1 87 ? 0.579 6.726 -9.047 1.00 95.44 87 LEU A C 1
ATOM 717 O O . LEU A 1 87 ? 1.689 6.904 -9.551 1.00 95.44 87 LEU A O 1
ATOM 721 N N . GLY A 1 88 ? 0.403 5.965 -7.969 1.00 95.62 88 GLY A N 1
ATOM 722 C CA . GLY A 1 88 ? 1.467 5.247 -7.287 1.00 95.62 88 GLY A CA 1
ATOM 723 C C . GLY A 1 88 ? 2.125 4.175 -8.137 1.00 95.62 88 GLY A C 1
ATOM 724 O O . GLY A 1 88 ? 3.353 4.110 -8.184 1.00 95.62 88 GLY A O 1
ATOM 725 N N . TYR A 1 89 ? 1.321 3.378 -8.843 1.00 95.88 89 TYR A N 1
ATOM 726 C CA . TYR A 1 89 ? 1.814 2.426 -9.830 1.00 95.88 89 TYR A CA 1
ATOM 727 C C . TYR A 1 89 ? 2.629 3.134 -10.913 1.00 95.88 89 TYR A C 1
ATOM 729 O O . TYR A 1 89 ? 3.788 2.779 -11.118 1.00 95.88 89 TYR A O 1
ATOM 737 N N . GLY A 1 90 ? 2.075 4.196 -11.512 1.00 93.50 90 GLY A N 1
ATOM 738 C CA . GLY A 1 90 ? 2.773 5.002 -12.517 1.00 93.50 90 GLY A CA 1
ATOM 739 C C . GLY A 1 90 ? 4.119 5.540 -12.039 1.00 93.50 90 GLY A C 1
ATOM 740 O O . GLY A 1 90 ? 5.126 5.430 -12.733 1.00 93.50 90 GLY A O 1
ATOM 741 N N . THR A 1 91 ? 4.156 6.044 -10.806 1.00 94.50 91 THR A N 1
ATOM 742 C CA . THR A 1 91 ? 5.370 6.590 -10.188 1.00 94.50 91 THR A CA 1
ATOM 743 C C . THR A 1 91 ? 6.431 5.513 -9.971 1.00 94.50 91 THR A C 1
ATOM 745 O O . THR A 1 91 ? 7.603 5.727 -10.270 1.00 94.50 91 THR A O 1
ATOM 748 N N . LEU A 1 92 ? 6.045 4.352 -9.436 1.00 94.62 92 LEU A N 1
ATOM 749 C CA . LEU A 1 92 ? 6.976 3.254 -9.170 1.00 94.62 92 LEU A CA 1
ATOM 750 C C . LEU A 1 92 ? 7.477 2.599 -10.459 1.00 94.62 92 LEU A C 1
ATOM 752 O O . LEU A 1 92 ? 8.658 2.276 -10.535 1.00 94.62 92 LEU A O 1
ATOM 756 N N . ALA A 1 93 ? 6.611 2.442 -11.462 1.00 93.50 93 ALA A N 1
ATOM 757 C CA . ALA A 1 93 ? 6.981 1.944 -12.783 1.00 93.50 93 ALA A CA 1
ATOM 758 C C . ALA A 1 93 ? 7.990 2.879 -13.464 1.00 93.50 93 ALA A C 1
ATOM 760 O O . ALA A 1 93 ? 9.034 2.415 -13.912 1.00 93.50 93 ALA A O 1
ATOM 761 N N . ALA A 1 94 ? 7.730 4.192 -13.463 1.00 91.75 94 ALA A N 1
ATOM 762 C CA . ALA A 1 94 ? 8.645 5.182 -14.029 1.00 91.75 94 ALA A CA 1
ATOM 763 C C . ALA A 1 94 ? 10.015 5.164 -13.332 1.00 91.75 94 ALA A C 1
ATOM 765 O O . ALA A 1 94 ? 11.032 5.014 -14.002 1.00 91.75 94 ALA A O 1
ATOM 766 N N . LYS A 1 95 ? 10.039 5.220 -11.991 1.00 92.00 95 LYS A N 1
ATOM 767 C CA . LYS A 1 95 ? 11.281 5.121 -11.201 1.00 92.00 95 LYS A CA 1
ATOM 768 C C . LYS A 1 95 ? 12.051 3.828 -11.488 1.00 92.00 95 LYS A C 1
ATOM 770 O O . LYS A 1 95 ? 13.271 3.848 -11.572 1.00 92.00 95 LY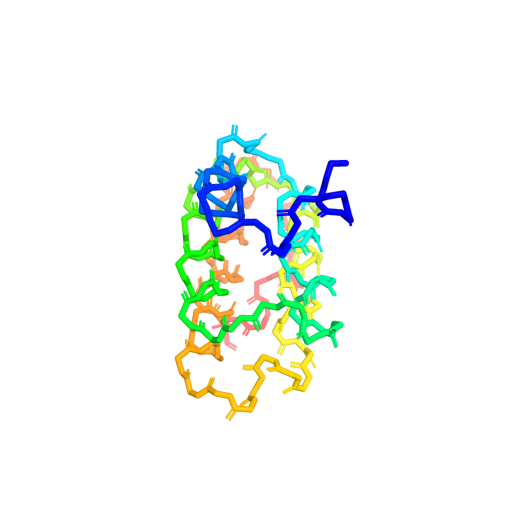S A O 1
ATOM 775 N N . TYR A 1 96 ? 11.347 2.700 -11.605 1.00 92.75 96 TYR A N 1
ATOM 776 C CA . TYR A 1 96 ? 11.979 1.415 -11.899 1.00 92.75 96 TYR A CA 1
ATOM 777 C C . TYR A 1 96 ? 12.595 1.402 -13.301 1.00 92.75 96 TYR A C 1
ATOM 779 O O . TYR A 1 96 ? 13.750 1.020 -13.440 1.00 92.75 96 TYR A O 1
ATOM 787 N N . CYS A 1 97 ? 11.863 1.860 -14.320 1.00 91.00 97 CYS A N 1
ATOM 788 C CA . CYS A 1 97 ? 12.377 1.896 -15.688 1.00 91.00 97 CYS A CA 1
ATOM 789 C C . CYS A 1 97 ? 13.516 2.907 -15.890 1.00 91.00 97 CYS A C 1
ATOM 791 O O . CYS A 1 97 ? 14.323 2.728 -16.795 1.00 91.00 97 CYS A O 1
ATOM 793 N N . GLU A 1 98 ? 13.587 3.967 -15.081 1.00 90.12 98 GLU A N 1
ATOM 794 C CA . GLU A 1 98 ? 14.714 4.906 -15.102 1.00 90.12 98 GLU A CA 1
ATOM 795 C C . GLU A 1 98 ? 16.011 4.246 -14.598 1.00 90.12 98 GLU A C 1
ATOM 797 O O . GLU A 1 98 ? 17.085 4.496 -15.144 1.00 90.12 98 GLU A O 1
ATOM 802 N N . GLU A 1 99 ? 15.917 3.373 -13.588 1.00 85.88 99 GLU A N 1
ATOM 803 C CA . GLU A 1 99 ? 17.068 2.658 -13.017 1.00 85.88 99 GLU A CA 1
ATOM 804 C C . GLU A 1 99 ? 17.402 1.339 -13.748 1.00 85.88 99 GLU A C 1
ATOM 806 O O . GLU A 1 99 ? 18.543 0.879 -13.667 1.00 85.88 99 GLU A O 1
ATOM 811 N N . ASP A 1 100 ? 16.444 0.720 -14.449 1.00 84.44 100 ASP A N 1
ATOM 812 C CA . ASP A 1 100 ? 16.599 -0.583 -15.109 1.00 84.44 100 ASP A CA 1
ATOM 813 C C . ASP A 1 100 ? 16.459 -0.492 -16.647 1.00 84.44 100 ASP A C 1
ATOM 815 O O . ASP A 1 100 ? 15.342 -0.402 -17.170 1.00 84.44 100 ASP A O 1
ATOM 819 N N . PRO A 1 101 ? 17.570 -0.611 -17.405 1.00 75.00 101 PRO A N 1
ATOM 820 C CA . PRO A 1 101 ? 17.563 -0.600 -18.872 1.00 75.00 101 PRO A CA 1
ATOM 821 C C . PRO A 1 101 ? 16.759 -1.739 -19.515 1.00 75.00 101 PRO A C 1
ATOM 823 O O . PRO A 1 101 ? 16.467 -1.685 -20.708 1.00 75.00 101 PRO A O 1
ATOM 826 N N . SER A 1 102 ? 16.430 -2.787 -18.754 1.00 78.88 102 SER A N 1
ATOM 827 C CA . SER A 1 102 ? 15.669 -3.949 -19.218 1.00 78.88 102 SER A CA 1
ATOM 828 C C . SER A 1 102 ? 14.164 -3.844 -18.950 1.00 78.88 102 SER A C 1
ATOM 830 O O . SER A 1 102 ? 13.441 -4.831 -19.109 1.00 78.88 102 SER A O 1
ATOM 832 N N . CYS A 1 103 ? 13.671 -2.659 -18.563 1.00 84.75 103 CYS A N 1
ATOM 833 C CA . CYS A 1 103 ? 12.264 -2.454 -18.235 1.00 84.75 103 CYS A CA 1
ATOM 834 C C . CYS A 1 103 ? 11.332 -2.909 -19.370 1.00 84.75 103 CYS A C 1
ATOM 836 O O . CYS A 1 103 ? 11.320 -2.346 -20.466 1.00 84.75 103 CYS A O 1
ATOM 838 N N . SER A 1 104 ? 10.526 -3.938 -19.096 1.00 80.88 104 SER A N 1
ATOM 839 C CA . SER A 1 104 ? 9.572 -4.481 -20.064 1.00 80.88 104 SER A CA 1
ATOM 840 C C . SER A 1 104 ? 8.434 -3.496 -20.328 1.00 80.88 104 SER A C 1
ATOM 842 O O . SER A 1 104 ? 7.859 -2.926 -19.398 1.00 80.88 104 SER A O 1
ATOM 844 N N . ALA A 1 105 ? 8.017 -3.384 -21.593 1.00 78.38 105 ALA A N 1
ATOM 845 C CA . ALA A 1 105 ? 6.843 -2.606 -21.988 1.00 78.38 105 ALA A CA 1
ATOM 846 C C . ALA A 1 105 ? 5.559 -3.041 -21.251 1.00 78.38 105 ALA A C 1
ATOM 848 O O . ALA A 1 105 ? 4.641 -2.240 -21.084 1.00 78.38 105 ALA A O 1
ATOM 849 N N . GLU A 1 106 ? 5.489 -4.286 -20.766 1.00 76.75 106 GLU A N 1
ATOM 850 C CA . GLU A 1 106 ? 4.354 -4.790 -19.982 1.00 76.75 106 GLU A CA 1
ATOM 851 C C . GLU A 1 106 ? 4.146 -4.042 -18.660 1.00 76.75 106 GLU A C 1
ATOM 853 O O . GLU A 1 106 ? 3.009 -3.915 -18.215 1.00 76.75 106 GLU A O 1
ATOM 858 N N . ILE A 1 107 ? 5.212 -3.493 -18.069 1.00 79.00 107 ILE A N 1
ATOM 859 C CA . ILE A 1 107 ? 5.152 -2.682 -16.842 1.00 79.00 107 ILE A CA 1
ATOM 860 C C . ILE A 1 107 ? 4.568 -1.288 -17.122 1.00 79.00 107 ILE A C 1
ATOM 862 O O . ILE A 1 107 ? 4.035 -0.637 -16.230 1.00 79.00 107 ILE A O 1
ATOM 866 N N . ILE A 1 108 ? 4.641 -0.813 -18.363 1.00 73.62 108 ILE A N 1
ATOM 867 C CA . ILE A 1 108 ? 4.157 0.523 -18.730 1.00 73.62 108 ILE A CA 1
ATOM 868 C C . ILE A 1 108 ? 2.718 0.457 -19.263 1.00 73.62 108 ILE A C 1
ATOM 870 O O . ILE A 1 108 ? 1.960 1.415 -19.125 1.00 73.62 108 ILE A O 1
ATOM 874 N N . ARG A 1 109 ? 2.298 -0.693 -19.808 1.00 74.12 109 ARG A N 1
ATOM 875 C CA . ARG A 1 109 ? 0.957 -0.896 -20.388 1.00 74.12 109 ARG A CA 1
ATOM 876 C C . ARG A 1 109 ? -0.211 -0.413 -19.519 1.00 74.12 109 ARG A C 1
ATOM 878 O O . ARG A 1 109 ? -1.101 0.197 -20.091 1.00 74.12 109 ARG A O 1
ATOM 885 N N . PRO A 1 110 ? -0.258 -0.627 -18.190 1.00 67.75 110 PRO A N 1
ATOM 886 C CA . PRO A 1 110 ? -1.415 -0.195 -17.398 1.00 67.75 110 PRO A CA 1
ATOM 887 C C . PRO A 1 110 ? -1.547 1.329 -17.230 1.00 67.75 110 PRO A C 1
ATOM 889 O O . PRO A 1 110 ? -2.532 1.787 -16.653 1.00 67.75 110 PRO A O 1
ATOM 892 N N . ILE A 1 111 ? -0.556 2.105 -17.681 1.00 65.25 111 ILE A N 1
ATOM 893 C CA . ILE A 1 111 ? -0.526 3.574 -17.608 1.00 65.25 111 ILE A CA 1
ATOM 894 C C . ILE A 1 111 ? -0.815 4.203 -18.986 1.00 65.25 111 ILE A C 1
ATOM 896 O O . ILE A 1 111 ? -1.160 5.383 -19.042 1.00 65.25 111 ILE A O 1
ATOM 900 N N . HIS A 1 112 ? -0.671 3.434 -20.075 1.00 54.84 112 HIS A N 1
ATOM 901 C CA . HIS A 1 112 ? -0.760 3.897 -21.464 1.00 54.84 112 HIS A CA 1
ATOM 902 C C . HIS A 1 112 ? -2.142 3.714 -22.096 1.00 54.84 112 HIS A C 1
ATOM 904 O O . HIS A 1 112 ? -2.824 2.713 -21.780 1.00 54.84 112 HIS A O 1
#

Radius of gyration: 13.97 Å; chains: 1; bounding box: 32×16×43 Å

Organism: NCBI:txid582520

Sequence (112 aa):
LWTQYKDKQDHRHWILNAIPAIRTHVALKFIKERHIAEELSVPEVAQALLMSIHMVKANIEAVKISLEIVAADKFQQYRILREIARLGYGTLAAKYCEEDPSCSAEIIRPIH

InterPro domains:
  IPR001747 Vitellogenin, N-terminal [PF01347] (1-112)
  IPR011030 Lipovitellin-phosvitin complex, superhelical domain [G3DSA:1.25.10.20] (1-112)
  IPR011030 Lipovitellin-phosvitin complex, superhelical domain [SSF48431] (1-112)
  IPR050733 Vitellogenin/Apolipophorin [PTHR23345] (1-105)

pLDDT: mean 93.82, std 7.63, range [54.84, 98.56]

Secondary structure (DSSP, 8-state):
-HHHHTTSHHHHHHHHHHGGGG-SHHHHHHHHHHHHTT-S-HHHHHHHHHHHHHHSPP-HHHHHHHHHHHH-HHHHSSHHHHHHHHHHHHHHHHHHHHH-TT--HHHHGGG-